Protein AF-A0AAN4HAY3-F1 (afdb_monomer_lite)

Sequence (69 aa):
MPIIDERLQVIGIDSNNNQKCISWKIVRENEEKKPTLEISTADSKHDEKPYFMRSVLKAIGGDVNTMNN

Secondary structure (DSSP, 8-state):
---TT-EEEEEEE-TT--EEEEEEEEE-SSSSSPPEEEE----SS-----TTHHHHHHHTT---GGG--

Radius of gyration: 14.74 Å; chains: 1; bounding box: 35×25×34 Å

Structure (mmCIF, N/CA/C/O backbone):
data_AF-A0AAN4HAY3-F1
#
_entry.id   AF-A0AAN4HAY3-F1
#
loop_
_atom_site.group_PDB
_atom_site.id
_atom_site.type_symbol
_atom_site.label_atom_id
_atom_site.label_alt_id
_atom_site.label_comp_id
_atom_site.label_asym_id
_atom_site.label_entity_id
_atom_site.label_seq_id
_atom_site.pdbx_PDB_ins_code
_atom_site.Cartn_x
_atom_site.Cartn_y
_atom_site.Cartn_z
_atom_site.occupancy
_atom_site.B_iso_or_equiv
_atom_site.auth_seq_id
_atom_site.auth_comp_id
_atom_site.auth_asym_id
_atom_site.auth_atom_id
_atom_site.pdbx_PDB_model_num
ATOM 1 N N . MET A 1 1 ? -21.786 -6.286 7.000 1.00 52.50 1 MET A N 1
ATOM 2 C CA . MET A 1 1 ? -20.483 -6.814 7.460 1.00 52.50 1 MET A CA 1
ATOM 3 C C . MET A 1 1 ? -19.510 -5.652 7.493 1.00 52.50 1 MET A C 1
ATOM 5 O O . MET A 1 1 ? -19.318 -5.069 6.431 1.00 52.50 1 MET A O 1
ATOM 9 N N . PRO A 1 2 ? -18.951 -5.271 8.653 1.00 53.28 2 PRO A N 1
ATOM 10 C CA . PRO A 1 2 ? -17.876 -4.288 8.680 1.00 53.28 2 PRO A CA 1
ATOM 11 C C . PRO A 1 2 ? -16.641 -4.884 7.997 1.00 53.28 2 PRO A C 1
ATOM 13 O O . PRO A 1 2 ? -16.332 -6.062 8.188 1.00 53.28 2 PRO A O 1
ATOM 16 N N . ILE A 1 3 ? -15.962 -4.090 7.173 1.00 60.72 3 ILE A N 1
ATOM 17 C CA . ILE A 1 3 ? -14.656 -4.463 6.630 1.00 60.72 3 ILE A CA 1
ATOM 18 C C . ILE A 1 3 ? -13.679 -4.416 7.811 1.00 60.72 3 ILE A C 1
ATOM 20 O O . ILE A 1 3 ? -13.487 -3.371 8.429 1.00 60.72 3 ILE A O 1
ATOM 24 N N . ILE A 1 4 ? -13.136 -5.574 8.179 1.00 59.97 4 ILE A N 1
ATOM 25 C CA . ILE A 1 4 ? -12.155 -5.714 9.259 1.00 59.97 4 ILE A CA 1
ATOM 26 C C . ILE A 1 4 ? -10.772 -5.395 8.669 1.00 59.97 4 ILE A C 1
ATOM 28 O O . ILE A 1 4 ? -10.487 -5.786 7.540 1.00 59.97 4 ILE A O 1
ATOM 32 N N . ASP A 1 5 ? -9.938 -4.667 9.418 1.00 66.69 5 ASP A N 1
ATOM 33 C CA . ASP A 1 5 ? -8.572 -4.271 9.031 1.00 66.69 5 ASP A CA 1
ATOM 34 C C . ASP A 1 5 ? -8.453 -3.382 7.777 1.00 66.69 5 ASP A C 1
ATOM 36 O O . ASP A 1 5 ? -7.530 -3.524 6.972 1.00 66.69 5 ASP A O 1
ATOM 40 N N . GLU A 1 6 ? -9.343 -2.393 7.640 1.00 77.12 6 GLU A N 1
ATOM 41 C CA . GLU A 1 6 ? -9.190 -1.326 6.643 1.00 77.12 6 GLU A CA 1
ATOM 42 C C . GLU A 1 6 ? -7.850 -0.580 6.810 1.00 77.12 6 GLU A C 1
ATOM 44 O O . GLU A 1 6 ? -7.480 -0.125 7.900 1.00 77.12 6 GLU A O 1
ATOM 49 N N . ARG A 1 7 ? -7.120 -0.415 5.701 1.00 80.56 7 ARG A N 1
ATOM 50 C CA . ARG A 1 7 ? -5.849 0.318 5.649 1.00 80.56 7 ARG A CA 1
ATOM 51 C C . ARG A 1 7 ? -5.828 1.267 4.459 1.00 80.56 7 ARG A C 1
ATOM 53 O O . ARG A 1 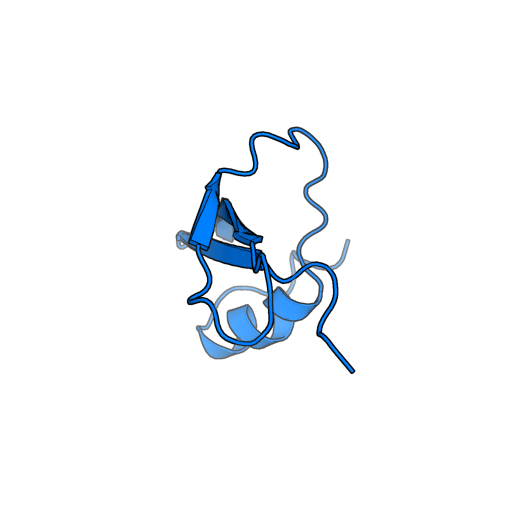7 ? -6.271 0.914 3.369 1.00 80.56 7 ARG A O 1
ATOM 60 N N . LEU A 1 8 ? -5.269 2.455 4.665 1.00 82.12 8 LEU A N 1
ATOM 61 C CA . LEU A 1 8 ? -4.898 3.366 3.588 1.00 82.12 8 LEU A CA 1
ATOM 62 C C . LEU A 1 8 ? -3.419 3.163 3.278 1.00 82.12 8 LEU A C 1
ATOM 64 O O . LEU A 1 8 ? -2.589 3.250 4.179 1.00 82.12 8 LEU A O 1
ATOM 68 N N . GLN A 1 9 ? -3.086 2.923 2.013 1.00 80.31 9 GLN A N 1
ATOM 69 C CA . GLN A 1 9 ? -1.706 2.737 1.574 1.00 80.31 9 GLN A CA 1
ATOM 70 C C . GLN A 1 9 ? -1.376 3.685 0.429 1.00 80.31 9 GLN A C 1
ATOM 72 O O . GLN A 1 9 ? -2.137 3.809 -0.529 1.00 80.31 9 GLN A O 1
ATOM 77 N N . VAL A 1 10 ? -0.222 4.339 0.529 1.00 80.62 10 VAL A N 1
ATOM 78 C CA . VAL A 1 10 ? 0.377 5.121 -0.552 1.00 80.62 10 VAL A CA 1
ATOM 79 C C . VAL A 1 10 ? 1.654 4.416 -0.969 1.00 80.62 10 VAL A C 1
ATOM 81 O O . VAL A 1 10 ? 2.537 4.189 -0.142 1.00 80.62 10 VAL A O 1
ATOM 84 N N . ILE A 1 11 ? 1.738 4.067 -2.251 1.00 79.19 11 ILE A N 1
ATOM 85 C CA . ILE A 1 11 ? 2.846 3.288 -2.796 1.00 79.19 11 ILE A CA 1
ATOM 86 C C . ILE A 1 11 ? 3.475 4.079 -3.939 1.00 79.19 11 ILE A C 1
ATOM 88 O O . ILE A 1 11 ? 2.833 4.342 -4.953 1.00 79.19 11 ILE A O 1
ATOM 92 N N . GLY A 1 12 ? 4.721 4.500 -3.741 1.00 77.75 12 GLY A N 1
ATOM 93 C CA . GLY A 1 12 ? 5.547 5.138 -4.758 1.00 77.75 12 GLY A CA 1
ATOM 94 C C . GLY A 1 12 ? 6.379 4.091 -5.483 1.00 77.75 12 GLY A C 1
ATOM 95 O O . GLY A 1 12 ? 6.991 3.243 -4.833 1.00 77.75 12 GLY A O 1
ATOM 96 N N . ILE A 1 13 ? 6.388 4.155 -6.813 1.00 78.94 13 ILE A N 1
ATOM 97 C CA . ILE A 1 13 ? 7.079 3.198 -7.680 1.00 78.94 13 ILE A CA 1
ATOM 98 C C . ILE A 1 13 ? 7.885 3.994 -8.698 1.00 78.94 13 ILE A C 1
ATOM 100 O O . ILE A 1 13 ? 7.330 4.869 -9.364 1.00 78.94 13 ILE A O 1
ATOM 104 N N . ASP A 1 14 ? 9.189 3.740 -8.778 1.00 78.00 14 ASP A N 1
ATOM 105 C CA . ASP A 1 14 ? 10.052 4.389 -9.768 1.00 78.00 14 ASP A CA 1
ATOM 106 C C . ASP A 1 14 ? 10.119 3.601 -11.090 1.00 78.00 14 ASP A C 1
ATOM 108 O O . ASP A 1 14 ? 9.566 2.508 -11.224 1.00 78.00 14 ASP A O 1
ATOM 112 N N . SER A 1 15 ? 10.816 4.157 -12.085 1.00 73.31 15 SER A N 1
ATOM 113 C CA . SER A 1 15 ? 10.989 3.530 -13.404 1.00 73.31 15 SER A CA 1
ATOM 114 C C . SER A 1 15 ? 11.771 2.213 -13.376 1.00 73.31 15 SER A C 1
ATOM 116 O O . SER A 1 15 ? 11.773 1.492 -14.368 1.00 73.31 15 SER A O 1
ATOM 118 N N . ASN A 1 16 ? 12.452 1.912 -12.269 1.00 77.00 16 ASN A N 1
ATOM 119 C CA . ASN A 1 16 ? 13.208 0.682 -12.055 1.00 77.00 16 ASN A CA 1
ATOM 120 C C . ASN A 1 16 ? 12.432 -0.309 -11.173 1.00 77.00 16 ASN A C 1
ATOM 122 O O . ASN A 1 16 ? 13.025 -1.262 -10.671 1.00 77.00 16 ASN A O 1
ATOM 126 N N . ASN A 1 17 ? 11.127 -0.090 -10.968 1.00 67.94 17 ASN A N 1
ATOM 127 C CA . ASN A 1 17 ? 10.267 -0.883 -10.092 1.00 67.94 17 ASN A CA 1
ATOM 128 C C . ASN A 1 17 ? 10.655 -0.868 -8.601 1.00 67.94 17 ASN A C 1
ATOM 130 O O . ASN A 1 17 ? 10.179 -1.718 -7.841 1.00 67.94 17 ASN A O 1
ATOM 134 N N . ASN A 1 18 ? 11.464 0.088 -8.138 1.00 75.06 18 ASN A N 1
ATOM 135 C CA . ASN A 1 18 ? 11.699 0.237 -6.704 1.00 75.06 18 ASN A CA 1
ATOM 136 C C . ASN A 1 18 ? 10.436 0.772 -6.038 1.00 75.06 18 ASN A C 1
ATOM 138 O O . ASN A 1 18 ? 9.837 1.736 -6.515 1.00 75.06 18 ASN A O 1
ATOM 142 N N . GLN A 1 19 ? 10.051 0.161 -4.919 1.00 74.38 19 GLN A N 1
ATOM 143 C CA . GLN A 1 19 ? 8.805 0.471 -4.228 1.00 74.38 19 GLN A CA 1
ATOM 144 C C . GLN A 1 19 ? 9.090 1.098 -2.866 1.00 74.38 19 GLN A C 1
ATOM 146 O O . GLN A 1 19 ? 9.963 0.652 -2.122 1.00 74.38 19 GLN A O 1
ATOM 151 N N . LYS A 1 20 ? 8.319 2.127 -2.518 1.00 80.25 20 LYS A N 1
ATOM 152 C CA . LYS A 1 20 ? 8.194 2.626 -1.147 1.00 80.25 20 LYS A CA 1
ATOM 153 C C . LYS A 1 20 ? 6.726 2.675 -0.779 1.00 80.25 20 LYS A C 1
ATOM 155 O O . LYS A 1 20 ? 5.933 3.252 -1.514 1.00 80.25 20 LYS A O 1
ATOM 160 N N . CYS A 1 21 ? 6.381 2.106 0.367 1.00 76.62 21 CYS A N 1
A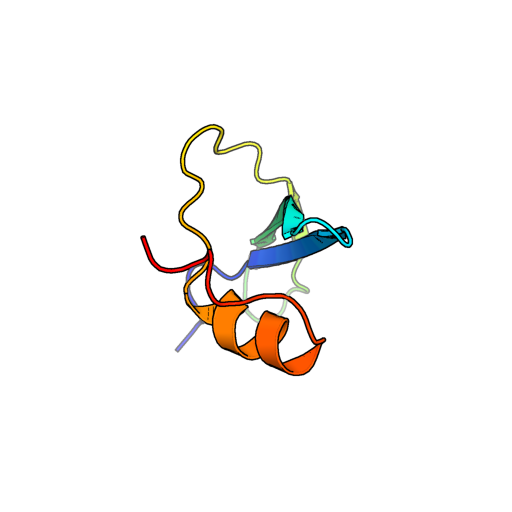TOM 161 C CA . CYS A 1 21 ? 5.019 2.089 0.879 1.00 76.62 21 CYS A CA 1
ATOM 162 C C . CYS A 1 21 ? 4.950 2.860 2.199 1.00 76.62 21 CYS A C 1
ATOM 164 O O . CYS A 1 21 ? 5.820 2.707 3.056 1.00 76.62 21 CYS A O 1
ATOM 166 N N . ILE A 1 22 ? 3.907 3.670 2.363 1.00 81.56 22 ILE A N 1
ATOM 167 C CA . ILE A 1 22 ? 3.477 4.192 3.660 1.00 81.56 22 ILE A CA 1
ATOM 168 C C . ILE A 1 22 ? 2.047 3.710 3.880 1.00 81.56 22 ILE A C 1
ATOM 170 O O . ILE A 1 22 ? 1.204 3.819 2.988 1.00 81.56 22 ILE A O 1
ATOM 174 N N . SER A 1 23 ? 1.786 3.158 5.062 1.00 81.31 23 SER A N 1
ATOM 175 C CA . SER A 1 23 ? 0.508 2.547 5.411 1.00 81.31 23 SER A CA 1
ATOM 176 C C . SER A 1 23 ? -0.045 3.155 6.695 1.00 81.31 23 SER A C 1
ATOM 178 O O . SER A 1 23 ? 0.665 3.302 7.689 1.00 81.31 23 SER A O 1
ATOM 180 N N . TRP A 1 24 ? -1.343 3.433 6.691 1.00 86.69 24 TRP A N 1
ATOM 181 C CA . TRP A 1 24 ? -2.107 3.868 7.853 1.00 86.69 24 TRP A CA 1
ATOM 182 C C . TRP A 1 24 ? -3.232 2.885 8.127 1.00 86.69 24 TRP A C 1
ATOM 184 O O . TRP A 1 24 ? -3.883 2.395 7.201 1.00 86.69 24 TRP A O 1
ATOM 194 N N . LYS A 1 25 ? -3.484 2.620 9.405 1.00 86.12 25 LYS A N 1
ATOM 195 C CA . LYS A 1 25 ? -4.689 1.918 9.832 1.00 86.12 25 LYS A CA 1
ATOM 196 C C . LY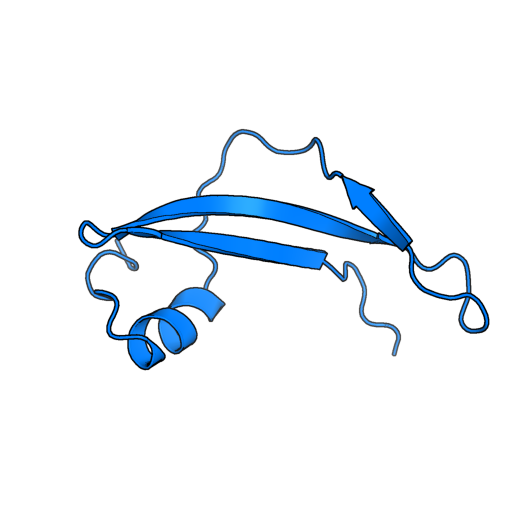S A 1 25 ? -5.853 2.901 9.802 1.00 86.12 25 LYS A C 1
ATOM 198 O O . LYS A 1 25 ? -5.732 4.014 10.315 1.00 86.12 25 LYS A O 1
ATOM 203 N N . ILE A 1 26 ? -6.967 2.496 9.200 1.00 86.19 26 ILE A N 1
ATOM 204 C CA . ILE A 1 26 ? -8.213 3.254 9.280 1.00 86.19 26 ILE A CA 1
ATOM 205 C C . ILE A 1 26 ? -8.914 2.811 10.563 1.00 86.19 26 ILE A C 1
ATOM 207 O O . ILE A 1 26 ? -9.313 1.655 10.702 1.00 86.19 26 ILE A O 1
ATOM 211 N N . VAL A 1 27 ? -9.031 3.725 11.522 1.00 85.69 27 VAL A N 1
ATOM 212 C CA . VAL A 1 27 ? -9.669 3.471 12.814 1.00 85.69 27 VAL A CA 1
ATOM 213 C C . VAL A 1 27 ? -11.074 4.058 12.791 1.00 85.69 27 VAL A C 1
ATOM 215 O O . VAL A 1 27 ? -11.280 5.227 12.459 1.00 85.69 27 VAL A O 1
ATOM 218 N N . ARG A 1 28 ? -12.059 3.230 13.139 1.00 84.25 28 ARG A N 1
ATOM 219 C CA . ARG A 1 28 ? -13.453 3.634 13.333 1.00 84.25 28 ARG A CA 1
ATOM 220 C C . ARG A 1 28 ? -13.860 3.223 14.736 1.00 84.25 28 ARG A C 1
ATOM 222 O O . ARG A 1 28 ? -13.921 2.037 15.035 1.00 84.25 28 ARG A O 1
ATOM 229 N N . GLU A 1 29 ? -14.115 4.202 15.594 1.00 77.12 29 GLU A N 1
ATOM 230 C CA . GLU A 1 29 ? -14.584 3.930 16.955 1.00 77.12 29 GLU A CA 1
ATOM 231 C C . GLU A 1 29 ? -16.016 3.368 16.960 1.00 77.12 29 GLU A C 1
ATOM 233 O O . GLU A 1 29 ? -16.341 2.528 17.793 1.00 77.12 29 GLU A O 1
ATOM 238 N N . ASN A 1 30 ? -16.871 3.829 16.037 1.00 80.69 30 ASN A N 1
ATOM 239 C CA . ASN A 1 30 ? -18.235 3.340 15.813 1.00 80.69 30 ASN A CA 1
ATOM 240 C C . ASN A 1 30 ? -18.739 3.737 14.404 1.00 80.69 30 ASN A C 1
ATOM 242 O O . ASN A 1 30 ? -18.020 4.405 13.659 1.00 80.69 30 ASN A O 1
ATOM 246 N N . GLU A 1 31 ? -19.959 3.323 14.036 1.00 76.88 31 GLU A N 1
ATOM 247 C CA . GLU A 1 31 ? -20.547 3.568 12.702 1.00 76.88 31 GLU A CA 1
ATOM 248 C C . GLU A 1 31 ? -20.909 5.040 12.432 1.00 76.88 31 GLU A C 1
A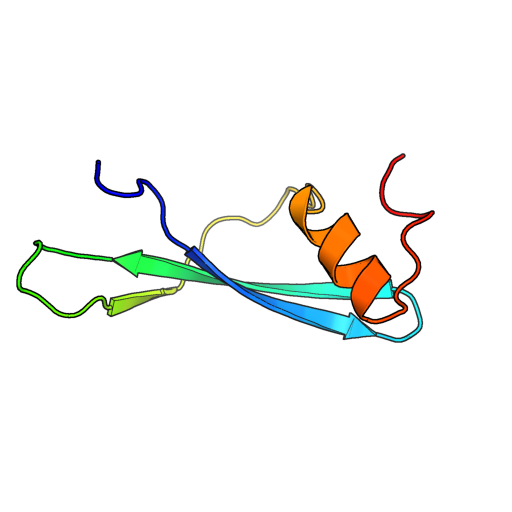TOM 250 O O . GLU A 1 31 ? -20.931 5.468 11.280 1.00 76.88 31 GLU A O 1
ATOM 255 N N . GLU A 1 32 ? -21.167 5.826 13.478 1.00 80.44 32 GLU A N 1
ATOM 256 C CA . GLU A 1 32 ? -21.597 7.227 13.366 1.00 80.44 32 GLU A CA 1
ATOM 257 C C . GLU A 1 32 ? -20.416 8.210 13.314 1.00 80.44 32 GLU A C 1
ATOM 259 O O . GLU A 1 32 ? -20.553 9.353 12.867 1.00 80.44 32 GLU A O 1
ATOM 264 N N . LYS A 1 33 ? -19.235 7.783 13.773 1.00 81.31 33 LYS A N 1
ATOM 265 C CA . LYS A 1 33 ? -18.025 8.601 13.804 1.00 81.31 33 LYS A CA 1
ATOM 266 C C . LYS A 1 33 ? -17.261 8.535 12.488 1.00 81.31 33 LYS A C 1
ATOM 268 O O . LYS A 1 33 ? -17.166 7.510 11.815 1.00 81.31 33 LYS A O 1
ATOM 273 N N . LYS A 1 34 ? -16.648 9.669 12.142 1.00 83.62 34 LYS A N 1
ATOM 274 C CA . LYS A 1 34 ? -15.759 9.758 10.982 1.00 83.62 34 LYS A CA 1
ATOM 275 C C . LYS A 1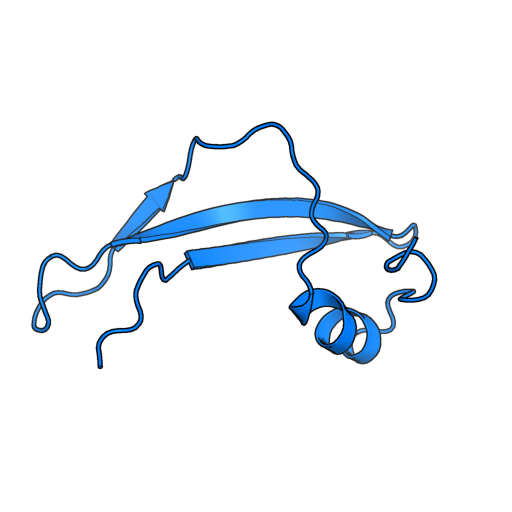 34 ? -14.509 8.895 11.210 1.00 83.62 34 LYS A C 1
ATOM 277 O O . LYS A 1 34 ? -13.973 8.914 12.318 1.00 83.62 34 LYS A O 1
ATOM 282 N N . PRO A 1 35 ? -14.028 8.184 10.177 1.00 85.25 35 PRO A N 1
ATOM 283 C CA . PRO A 1 35 ? -12.796 7.413 10.269 1.00 85.25 35 PRO A CA 1
ATOM 284 C C . PRO A 1 35 ? -11.591 8.327 10.520 1.00 85.25 35 PRO A C 1
ATOM 286 O O . PRO A 1 35 ? -11.515 9.430 9.971 1.00 85.25 35 PRO A O 1
ATOM 289 N N . THR A 1 36 ? -10.635 7.847 11.311 1.00 88.44 36 THR A N 1
ATOM 290 C CA . THR A 1 36 ? -9.342 8.500 11.556 1.00 88.44 36 THR A CA 1
ATOM 291 C C . THR A 1 36 ? -8.194 7.626 11.058 1.00 88.44 36 THR A C 1
ATOM 293 O O . THR A 1 36 ? -8.357 6.427 10.828 1.00 88.44 36 THR A O 1
ATOM 296 N N . LEU A 1 37 ? -7.032 8.245 10.830 1.00 88.25 37 LEU A N 1
ATOM 297 C CA . LEU A 1 37 ? -5.829 7.555 10.370 1.00 88.25 37 LEU A CA 1
ATOM 298 C C . LEU A 1 37 ? -4.825 7.453 11.510 1.00 88.25 37 LEU A C 1
ATOM 300 O O . LEU A 1 37 ? -4.440 8.464 12.095 1.00 88.25 37 LEU A O 1
ATOM 304 N N . GLU A 1 38 ? -4.365 6.237 11.772 1.00 86.94 38 GLU A N 1
ATOM 305 C CA . GLU A 1 38 ? -3.273 5.963 12.699 1.00 86.94 38 GLU A CA 1
ATOM 306 C C . GLU A 1 38 ? -2.058 5.472 11.908 1.00 86.94 38 GLU A C 1
ATOM 308 O O . GLU A 1 38 ? -2.174 4.597 11.042 1.00 86.94 38 GLU A O 1
ATOM 313 N N . ILE A 1 39 ? -0.887 6.067 12.160 1.00 79.75 39 ILE A N 1
ATOM 314 C CA . ILE A 1 39 ? 0.363 5.624 11.533 1.00 79.75 39 ILE A CA 1
ATOM 315 C C . ILE A 1 39 ? 0.658 4.215 12.041 1.00 79.75 39 ILE A C 1
ATOM 317 O O . ILE A 1 39 ? 0.881 4.017 13.233 1.00 79.75 39 ILE A O 1
ATOM 321 N N . SER A 1 40 ? 0.686 3.243 11.130 1.00 69.56 40 SER A N 1
ATOM 322 C CA . SER A 1 40 ? 1.094 1.885 11.474 1.00 69.56 40 SER A CA 1
ATOM 323 C C . SER A 1 40 ? 2.615 1.868 11.593 1.00 69.56 40 SER A C 1
ATOM 325 O O . SER A 1 40 ? 3.319 1.869 10.587 1.00 69.56 40 SER A O 1
ATOM 327 N N . THR A 1 41 ? 3.139 1.908 12.819 1.00 60.47 41 THR A N 1
ATOM 328 C CA . THR A 1 41 ? 4.584 1.783 13.092 1.00 60.47 41 THR A CA 1
ATOM 329 C C . THR A 1 41 ? 5.087 0.334 13.015 1.00 60.47 41 THR A C 1
ATOM 331 O O . THR A 1 41 ? 6.294 0.107 13.049 1.00 60.47 41 THR A O 1
ATOM 334 N N . ALA A 1 42 ? 4.175 -0.629 12.852 1.00 51.34 42 ALA A N 1
ATOM 335 C CA . ALA A 1 42 ? 4.428 -2.030 12.519 1.00 51.34 42 ALA A CA 1
ATOM 336 C C . ALA A 1 42 ? 4.141 -2.243 11.011 1.00 51.34 42 ALA A C 1
ATOM 338 O O . ALA A 1 42 ? 3.106 -1.782 10.528 1.00 51.34 42 ALA A O 1
ATOM 339 N N . ASP A 1 43 ? 4.977 -2.860 10.176 1.00 46.09 43 ASP A N 1
ATOM 340 C CA . ASP A 1 43 ? 6.121 -3.726 10.441 1.00 46.09 43 ASP A CA 1
ATOM 341 C C . ASP A 1 43 ? 7.244 -3.491 9.428 1.00 46.09 43 ASP A C 1
ATOM 343 O O . ASP A 1 43 ? 7.072 -3.559 8.210 1.00 46.09 43 ASP A O 1
ATOM 347 N N . SER A 1 44 ? 8.447 -3.304 9.963 1.00 50.38 44 SER A N 1
ATOM 348 C CA . SER A 1 44 ? 9.655 -3.778 9.311 1.00 50.38 44 SER A CA 1
ATOM 349 C C . SER A 1 44 ? 9.528 -5.287 9.062 1.00 50.38 44 SER A C 1
ATOM 351 O O . SER A 1 44 ? 9.276 -6.025 10.010 1.00 50.38 44 SER A O 1
ATOM 353 N N . LYS A 1 45 ? 9.845 -5.734 7.842 1.00 46.69 45 LYS A N 1
ATOM 354 C CA . LYS A 1 45 ? 10.045 -7.143 7.446 1.00 46.69 45 LYS A CA 1
ATOM 355 C C . LYS A 1 45 ? 8.771 -7.948 7.168 1.00 46.69 45 LYS A C 1
ATOM 357 O O . LYS A 1 45 ? 8.459 -8.896 7.870 1.00 46.69 45 LYS A O 1
ATOM 362 N N . HIS A 1 46 ? 8.114 -7.648 6.059 1.00 43.34 46 HIS A N 1
ATOM 363 C CA . HIS A 1 46 ? 8.028 -8.608 4.958 1.00 43.34 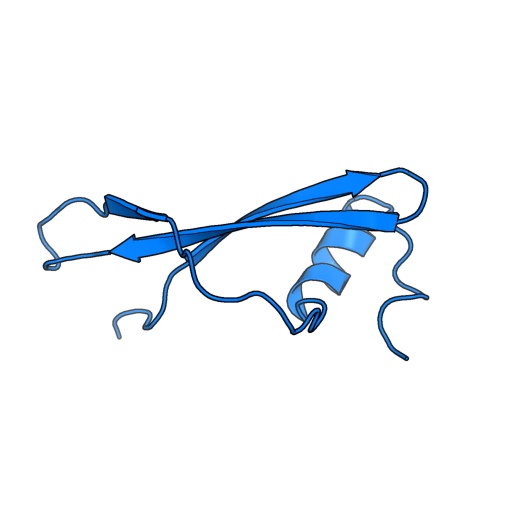46 HIS A CA 1
ATOM 364 C C . HIS A 1 46 ? 7.426 -7.884 3.759 1.00 43.34 46 HIS A C 1
ATOM 366 O O . HIS A 1 46 ? 6.257 -7.509 3.760 1.00 43.34 46 HIS A O 1
ATOM 372 N N . ASP A 1 47 ? 8.265 -7.690 2.744 1.00 48.03 47 ASP A N 1
ATOM 373 C CA . ASP A 1 47 ? 7.899 -7.315 1.382 1.00 48.03 47 ASP A CA 1
ATOM 374 C C . ASP A 1 47 ? 7.058 -8.424 0.724 1.00 48.03 47 ASP A C 1
ATOM 376 O O . ASP A 1 47 ? 7.406 -8.953 -0.333 1.00 48.03 47 ASP A O 1
ATOM 380 N N . GLU A 1 48 ? 5.945 -8.824 1.340 1.00 52.53 48 GLU A N 1
ATOM 381 C CA . GLU A 1 48 ? 4.902 -9.517 0.602 1.00 52.53 48 GLU A CA 1
ATOM 382 C C . GLU A 1 48 ? 4.297 -8.481 -0.336 1.00 52.53 48 GLU A C 1
ATOM 384 O O . GLU A 1 48 ? 3.422 -7.697 0.035 1.00 52.53 48 GLU A O 1
ATOM 389 N N . LYS A 1 49 ? 4.850 -8.431 -1.554 1.00 56.72 49 LYS A N 1
ATOM 390 C CA . LYS A 1 49 ? 4.316 -7.649 -2.667 1.00 56.72 49 LYS A CA 1
ATOM 391 C C . LYS A 1 49 ? 2.803 -7.858 -2.675 1.00 56.72 49 LYS A C 1
ATOM 393 O O . LYS A 1 49 ? 2.364 -8.995 -2.872 1.00 56.72 49 LYS A O 1
ATOM 398 N N . PRO A 1 50 ? 1.995 -6.815 -2.428 1.00 56.53 50 PRO A N 1
ATOM 399 C CA . PRO A 1 50 ? 0.577 -7.032 -2.242 1.00 56.53 50 PRO A CA 1
ATOM 400 C C . PRO A 1 50 ? -0.004 -7.652 -3.513 1.00 56.53 50 PRO A C 1
ATOM 402 O O . PRO A 1 50 ? 0.174 -7.108 -4.603 1.00 56.53 50 PRO A O 1
ATOM 405 N N . TYR A 1 51 ? -0.705 -8.782 -3.394 1.00 54.56 51 TYR A N 1
ATOM 406 C CA . TYR A 1 51 ? -1.258 -9.517 -4.543 1.00 54.56 51 TYR A CA 1
ATOM 407 C C . TYR A 1 51 ? -2.151 -8.640 -5.442 1.00 54.56 51 TYR A C 1
ATOM 409 O O . TYR A 1 51 ? -2.235 -8.855 -6.653 1.00 54.56 51 TYR A O 1
ATOM 417 N N . PHE A 1 52 ? -2.772 -7.600 -4.873 1.00 62.31 52 PHE A N 1
ATOM 418 C CA . PHE A 1 52 ? -3.574 -6.623 -5.611 1.00 62.31 52 PHE A CA 1
ATOM 419 C C . PHE A 1 52 ? -2.740 -5.631 -6.437 1.00 62.31 52 PHE A C 1
ATOM 421 O O . PHE A 1 52 ? -3.260 -5.057 -7.398 1.00 62.31 52 PHE A O 1
ATOM 428 N N . MET A 1 53 ? -1.450 -5.436 -6.125 1.00 65.75 53 MET A N 1
ATOM 429 C CA . MET A 1 53 ? -0.595 -4.522 -6.880 1.00 65.75 53 MET A CA 1
ATOM 430 C C . MET A 1 53 ? -0.421 -4.976 -8.319 1.00 65.75 53 MET A C 1
ATOM 432 O O . MET A 1 53 ? -0.207 -4.124 -9.162 1.00 65.75 53 MET A O 1
ATOM 436 N N . ARG A 1 54 ? -0.548 -6.269 -8.651 1.00 68.56 54 ARG A N 1
ATOM 437 C CA . ARG A 1 54 ? -0.316 -6.743 -10.028 1.00 68.56 54 ARG A CA 1
ATOM 438 C C . ARG A 1 54 ? -1.263 -6.110 -11.032 1.00 68.56 54 ARG A C 1
ATOM 440 O O . ARG A 1 54 ? -0.818 -5.638 -12.075 1.00 68.56 54 ARG A O 1
ATOM 447 N N . SER A 1 55 ? -2.551 -6.079 -10.716 1.00 70.81 55 SER A N 1
ATOM 448 C CA . SER A 1 55 ? -3.550 -5.454 -11.583 1.00 70.81 55 SER A CA 1
ATOM 449 C C . SER A 1 55 ? -3.340 -3.940 -11.671 1.00 70.81 55 SER A C 1
ATOM 451 O O . SER A 1 55 ? -3.432 -3.381 -12.760 1.00 70.81 55 SER A O 1
ATOM 453 N N . VAL A 1 56 ? -2.990 -3.295 -10.552 1.00 72.81 56 VAL A N 1
ATOM 454 C CA . VAL A 1 56 ? -2.730 -1.846 -10.483 1.00 72.81 56 VAL A CA 1
ATOM 455 C C . VAL A 1 56 ? -1.473 -1.466 -11.270 1.00 72.81 56 VAL A C 1
ATOM 457 O O . VAL A 1 56 ? -1.529 -0.597 -12.131 1.00 72.81 56 VAL A O 1
ATOM 460 N N . LEU A 1 57 ? -0.362 -2.165 -11.041 1.00 69.12 57 LEU A N 1
ATOM 461 C CA . LEU A 1 57 ? 0.915 -1.995 -11.731 1.00 69.12 57 LEU A CA 1
ATOM 462 C C . LEU A 1 57 ? 0.776 -2.197 -13.234 1.00 69.12 57 LEU A C 1
ATOM 464 O O . LEU A 1 57 ? 1.222 -1.353 -14.003 1.00 69.12 57 LEU A O 1
ATOM 468 N N . LYS A 1 58 ? 0.080 -3.260 -13.655 1.00 72.56 58 LYS A N 1
ATOM 469 C CA . LYS A 1 58 ? -0.218 -3.493 -15.071 1.00 72.56 58 LYS A CA 1
ATOM 470 C C . LYS A 1 58 ? -1.006 -2.332 -15.684 1.00 72.56 58 LYS A C 1
ATOM 472 O O . LYS A 1 58 ? -0.722 -1.946 -16.813 1.00 72.56 58 LYS A O 1
ATOM 477 N N . ALA A 1 59 ? -1.984 -1.781 -14.963 1.00 75.50 59 ALA A N 1
ATOM 478 C CA . ALA A 1 59 ? -2.804 -0.672 -15.451 1.00 75.50 59 ALA A CA 1
ATOM 479 C C . ALA A 1 59 ? -2.013 0.639 -15.605 1.00 75.50 59 ALA A C 1
ATOM 481 O O . ALA A 1 59 ? -2.327 1.426 -16.493 1.00 75.50 59 ALA A O 1
ATOM 482 N N . ILE A 1 60 ? -0.979 0.856 -14.786 1.00 70.94 60 ILE A N 1
ATOM 483 C CA . ILE A 1 60 ? -0.109 2.044 -14.858 1.00 70.94 60 ILE A CA 1
ATOM 484 C C . ILE A 1 60 ? 1.168 1.822 -15.688 1.00 70.94 60 ILE A C 1
ATOM 486 O O . ILE A 1 60 ? 2.046 2.679 -15.695 1.00 70.94 60 ILE A O 1
ATOM 490 N N . GLY A 1 61 ? 1.283 0.686 -16.387 1.00 68.38 61 GLY A N 1
ATOM 491 C CA . GLY A 1 61 ? 2.433 0.359 -17.240 1.00 68.38 61 GLY A CA 1
ATOM 492 C C . GLY A 1 61 ? 3.696 -0.082 -16.490 1.00 68.38 61 GLY A C 1
ATOM 493 O O . GLY A 1 61 ? 4.761 -0.153 -17.096 1.00 68.38 61 GLY A O 1
ATOM 494 N N . GLY A 1 62 ? 3.594 -0.383 -15.194 1.00 69.50 62 GLY A N 1
ATOM 495 C CA . GLY A 1 62 ? 4.694 -0.932 -14.405 1.00 69.50 62 GLY A CA 1
ATOM 496 C C . GLY A 1 62 ? 4.996 -2.387 -14.770 1.00 69.50 62 GLY A C 1
ATOM 497 O O . GLY A 1 62 ? 4.100 -3.150 -15.149 1.00 69.50 62 GLY A O 1
ATOM 498 N N . ASP A 1 63 ? 6.262 -2.792 -14.648 1.00 68.50 63 ASP A N 1
ATOM 499 C CA . ASP A 1 63 ? 6.678 -4.150 -15.000 1.00 68.50 63 ASP A CA 1
ATOM 500 C C . ASP A 1 63 ? 6.201 -5.156 -13.940 1.00 68.50 63 ASP A C 1
ATOM 502 O O . ASP A 1 63 ? 6.645 -5.171 -12.796 1.00 68.50 63 ASP A O 1
ATOM 506 N N . VAL A 1 64 ? 5.264 -6.019 -14.321 1.00 71.56 64 VAL A N 1
ATOM 507 C CA . VAL A 1 64 ? 4.672 -7.024 -13.428 1.00 71.56 64 VAL A CA 1
ATOM 508 C C . VAL A 1 64 ? 5.391 -8.372 -13.463 1.00 71.56 64 VAL A C 1
ATOM 510 O O . VAL A 1 64 ? 5.021 -9.268 -12.702 1.00 71.56 64 VAL A O 1
ATOM 513 N N . ASN A 1 65 ? 6.397 -8.548 -14.326 1.00 68.75 65 ASN A N 1
ATOM 514 C CA . ASN A 1 65 ? 7.092 -9.830 -14.484 1.00 68.75 65 ASN A CA 1
ATOM 515 C C . ASN A 1 65 ? 7.975 -10.166 -13.276 1.00 68.75 65 ASN A C 1
ATOM 517 O O . ASN A 1 65 ? 8.197 -11.333 -12.973 1.00 68.75 65 ASN A O 1
ATOM 521 N N . THR A 1 66 ? 8.420 -9.149 -12.541 1.00 64.06 66 THR A N 1
ATOM 522 C CA . THR A 1 66 ? 9.294 -9.281 -11.366 1.00 64.06 66 THR A CA 1
ATOM 523 C C . THR A 1 66 ? 8.534 -9.516 -10.057 1.00 64.06 66 THR A C 1
ATOM 525 O O . THR A 1 66 ? 9.145 -9.570 -8.989 1.00 64.06 66 THR A O 1
ATOM 528 N N . MET A 1 67 ? 7.202 -9.634 -10.089 1.00 61.34 67 MET A N 1
ATOM 529 C CA . MET A 1 67 ? 6.380 -9.710 -8.874 1.00 61.34 67 MET A CA 1
ATOM 530 C C . MET A 1 67 ? 6.031 -11.120 -8.386 1.00 61.34 67 MET A C 1
ATOM 532 O O . MET A 1 67 ? 5.537 -11.236 -7.271 1.00 61.34 67 MET A O 1
ATOM 536 N N . ASN A 1 68 ? 6.319 -12.165 -9.169 1.00 49.78 68 ASN A N 1
ATOM 537 C CA . ASN A 1 68 ? 5.935 -13.552 -8.875 1.00 49.78 68 ASN A CA 1
ATOM 538 C C . ASN A 1 68 ? 7.132 -14.531 -8.914 1.00 49.78 68 ASN A C 1
ATOM 540 O O . ASN A 1 68 ? 7.062 -15.537 -9.618 1.00 49.78 68 ASN A O 1
ATOM 544 N N . ASN A 1 69 ? 8.207 -14.246 -8.173 1.00 46.12 69 ASN A N 1
ATOM 545 C CA . ASN A 1 69 ? 9.224 -15.249 -7.826 1.00 46.12 69 ASN A CA 1
ATOM 546 C C . ASN A 1 69 ? 9.229 -15.463 -6.318 1.00 46.12 69 ASN A C 1
ATOM 548 O O . ASN A 1 69 ? 9.253 -14.430 -5.610 1.00 46.12 69 ASN A O 1
#

Foldseek 3Di:
DDDPFDKDKDWDADPVRDIDIWMWTFDDPDPVDDTDTDGDPDDDDDPLPPPVVLVVCVVVVHDNPPNPD

Organism: NCBI:txid1324966

pLDDT: mean 70.51, std 12.35, range [43.34, 88.44]